Protein AF-A0A1Q7IF66-F1 (afdb_monomer_lite)

Sequence (115 aa):
MKVILLTGLPGVGKTTIINRLCTHYSTLGRGVQGITTREFREKGQRVGFKITDLATGEEGWLARKDSAAGPRVGSYHVVSEDLERIGVGALERASKGPTDIVVVDEIGPMEMTSM

Structure (mmCIF, N/CA/C/O backbone):
data_AF-A0A1Q7IF66-F1
#
_entry.id   AF-A0A1Q7IF66-F1
#
loop_
_atom_site.group_PDB
_atom_site.id
_atom_site.type_symbol
_atom_site.label_atom_id
_atom_site.label_alt_id
_atom_site.label_comp_id
_atom_site.label_asym_id
_atom_site.label_entity_id
_atom_site.label_seq_id
_atom_site.pdbx_PDB_ins_code
_atom_site.Cartn_x
_atom_site.Cartn_y
_atom_site.Cartn_z
_atom_site.occupancy
_atom_site.B_iso_or_equiv
_atom_site.auth_seq_id
_atom_site.auth_comp_id
_atom_site.auth_asym_id
_atom_site.auth_atom_id
_atom_site.pdbx_PDB_model_num
ATOM 1 N N . MET A 1 1 ? -20.537 -7.897 8.634 1.00 73.06 1 MET A N 1
ATOM 2 C CA . MET A 1 1 ? -19.597 -7.128 7.791 1.00 73.06 1 MET A CA 1
ATOM 3 C C . MET A 1 1 ? -20.252 -6.895 6.438 1.00 73.06 1 MET A C 1
ATOM 5 O O . MET A 1 1 ? -20.787 -7.847 5.886 1.00 73.06 1 MET A O 1
ATOM 9 N N . LYS A 1 2 ? -20.300 -5.654 5.944 1.00 90.56 2 LYS A N 1
ATOM 10 C CA . LYS A 1 2 ? -20.774 -5.356 4.582 1.00 90.56 2 LYS A CA 1
ATOM 11 C C . LYS A 1 2 ? -19.554 -5.091 3.709 1.00 90.56 2 LYS A C 1
ATOM 13 O O . LYS A 1 2 ? -18.692 -4.325 4.121 1.00 90.56 2 LYS A O 1
ATOM 18 N N . VAL A 1 3 ? -19.494 -5.717 2.538 1.00 91.25 3 VAL A N 1
ATOM 19 C CA . VAL A 1 3 ? -18.423 -5.496 1.559 1.00 91.25 3 VAL A CA 1
ATOM 20 C C . VAL A 1 3 ? -18.936 -4.534 0.495 1.00 91.25 3 VAL A C 1
ATOM 22 O O . VAL A 1 3 ? -20.030 -4.726 -0.034 1.00 91.25 3 VAL A O 1
ATOM 25 N N . ILE A 1 4 ? -18.157 -3.494 0.204 1.00 92.75 4 ILE A N 1
ATOM 26 C CA . ILE A 1 4 ? -18.441 -2.517 -0.848 1.00 92.75 4 ILE A CA 1
ATOM 27 C C . ILE A 1 4 ? -17.283 -2.571 -1.838 1.00 92.75 4 ILE A C 1
ATOM 29 O O . ILE A 1 4 ? -16.133 -2.401 -1.448 1.00 92.75 4 ILE A O 1
ATOM 33 N N . LEU A 1 5 ? -17.594 -2.796 -3.113 1.00 91.75 5 LEU A N 1
ATOM 34 C CA . LEU A 1 5 ? -16.611 -2.792 -4.193 1.00 91.75 5 LEU A CA 1
ATOM 35 C C . LEU A 1 5 ? -16.776 -1.520 -5.022 1.00 91.75 5 LEU A C 1
ATOM 37 O O . LEU A 1 5 ? -17.845 -1.272 -5.582 1.00 91.75 5 LEU A O 1
ATOM 41 N N . LEU A 1 6 ? -15.712 -0.722 -5.108 1.00 89.38 6 LEU A N 1
ATOM 42 C CA . LEU A 1 6 ? -15.675 0.480 -5.934 1.00 89.38 6 LEU A CA 1
ATOM 43 C C . LEU A 1 6 ? -15.030 0.158 -7.285 1.00 89.38 6 LEU A C 1
ATOM 45 O O . LEU A 1 6 ? -13.838 -0.127 -7.362 1.00 89.38 6 LEU A O 1
ATOM 49 N N . THR A 1 7 ? -15.809 0.223 -8.364 1.00 89.12 7 THR A N 1
ATOM 50 C CA . THR A 1 7 ? -15.341 -0.103 -9.721 1.00 89.12 7 THR A CA 1
ATOM 51 C C . THR A 1 7 ? -15.412 1.111 -10.646 1.00 89.12 7 THR A C 1
ATOM 53 O O . THR A 1 7 ? -16.071 2.107 -10.356 1.00 89.12 7 THR A O 1
ATOM 56 N N . GLY A 1 8 ? -14.671 1.062 -11.752 1.00 87.50 8 GLY A N 1
ATOM 57 C CA . GLY A 1 8 ? -14.621 2.134 -12.745 1.00 87.50 8 GLY A CA 1
ATOM 58 C C . GLY A 1 8 ? -13.308 2.130 -13.517 1.00 87.50 8 GLY A C 1
ATOM 59 O O . GLY A 1 8 ? -12.346 1.470 -13.113 1.00 87.50 8 GLY A O 1
ATOM 60 N N . LEU A 1 9 ? -13.247 2.891 -14.610 1.00 87.06 9 LEU A N 1
ATOM 61 C CA . LEU A 1 9 ? -12.070 2.947 -15.482 1.00 87.06 9 LEU A CA 1
ATOM 62 C C . LEU A 1 9 ? -10.791 3.375 -14.725 1.00 87.06 9 LEU A C 1
ATOM 64 O O . LEU A 1 9 ? -10.869 4.077 -13.705 1.00 87.06 9 LEU A O 1
ATOM 68 N N . PRO A 1 10 ? -9.596 2.959 -15.181 1.00 80.62 10 PRO A N 1
ATOM 69 C CA . PRO A 1 10 ? -8.333 3.475 -14.655 1.00 80.62 10 PRO A CA 1
ATOM 70 C C . PRO A 1 10 ? -8.294 5.009 -14.698 1.00 80.62 10 PRO A C 1
ATOM 72 O O . PRO A 1 10 ? -8.748 5.618 -15.662 1.00 80.62 10 PRO A O 1
ATOM 75 N N . GLY A 1 11 ? -7.784 5.643 -13.639 1.00 81.62 11 GLY A N 1
ATOM 76 C CA . GLY A 1 11 ? -7.678 7.107 -13.565 1.00 81.62 11 GLY A CA 1
ATOM 77 C C . GLY A 1 11 ? -8.977 7.870 -13.263 1.00 81.62 11 GLY A C 1
ATOM 78 O O . GLY A 1 11 ? -8.933 9.088 -13.163 1.00 81.62 11 GLY A O 1
ATOM 79 N N . VAL A 1 12 ? -10.116 7.197 -13.042 1.00 89.00 12 VAL A N 1
ATOM 80 C CA . VAL A 1 12 ? -11.408 7.864 -12.743 1.00 89.00 12 VAL A CA 1
ATOM 81 C C . VAL A 1 12 ? -11.495 8.491 -11.335 1.00 89.00 12 VAL A C 1
ATOM 83 O O . VAL A 1 12 ? -12.482 9.136 -11.005 1.00 89.00 12 VAL A O 1
ATOM 86 N N . GLY A 1 13 ? -10.475 8.305 -10.486 1.00 87.25 13 GLY A N 1
ATOM 87 C CA . GLY A 1 13 ? -10.422 8.901 -9.141 1.00 87.25 13 GLY A CA 1
ATOM 88 C C . GLY A 1 13 ? -10.877 7.997 -7.987 1.00 87.25 13 GLY A C 1
ATOM 89 O O . GLY A 1 13 ? -11.175 8.498 -6.906 1.00 87.25 13 GLY A O 1
ATOM 90 N N . LYS A 1 14 ? -10.905 6.670 -8.176 1.00 90.06 14 LYS A N 1
ATOM 91 C CA . LYS A 1 14 ? -11.268 5.694 -7.123 1.00 90.06 14 LYS A CA 1
ATOM 92 C C . LYS A 1 14 ? -10.395 5.833 -5.871 1.00 90.06 14 LYS A C 1
ATOM 94 O O . LYS A 1 14 ? -10.923 6.111 -4.800 1.00 90.06 14 LYS A O 1
ATOM 99 N N . THR A 1 15 ? -9.073 5.767 -6.033 1.00 84.50 15 THR A N 1
ATOM 100 C CA . THR A 1 15 ? -8.097 5.980 -4.950 1.00 84.50 15 THR A CA 1
ATOM 101 C C . THR A 1 15 ? -8.279 7.339 -4.272 1.00 84.50 15 THR A C 1
ATOM 103 O O . THR A 1 15 ? -8.170 7.457 -3.057 1.00 84.50 15 THR A O 1
ATOM 106 N N . THR A 1 16 ? -8.643 8.385 -5.023 1.00 88.69 16 THR A N 1
ATOM 107 C CA . THR A 1 16 ? -8.940 9.705 -4.442 1.00 88.69 16 THR A CA 1
ATOM 108 C C . THR A 1 16 ? -10.152 9.663 -3.513 1.00 88.69 16 THR A C 1
ATOM 110 O O . THR A 1 16 ? -10.113 10.259 -2.437 1.00 88.69 16 THR A O 1
ATOM 113 N N . ILE A 1 17 ? -11.225 8.971 -3.904 1.00 91.06 17 ILE A N 1
ATOM 114 C CA . ILE A 1 17 ? -12.410 8.788 -3.057 1.00 91.06 17 ILE A CA 1
ATOM 115 C C . ILE A 1 17 ? -12.053 7.960 -1.822 1.00 91.06 17 ILE A C 1
ATOM 117 O O . ILE A 1 17 ? -12.396 8.369 -0.716 1.00 91.06 17 ILE A O 1
ATOM 121 N N . ILE A 1 18 ? -11.323 6.856 -1.997 1.00 90.44 18 ILE A N 1
ATOM 122 C CA . ILE A 1 18 ? -10.868 5.996 -0.897 1.00 90.44 18 ILE A CA 1
ATOM 123 C C . ILE A 1 18 ? -10.072 6.813 0.127 1.00 90.44 18 ILE A C 1
ATOM 125 O O . ILE A 1 18 ? -10.444 6.843 1.296 1.00 90.44 18 ILE A O 1
ATOM 129 N N . ASN A 1 19 ? -9.069 7.577 -0.311 1.00 88.50 19 ASN A N 1
ATOM 130 C CA . ASN A 1 19 ? -8.264 8.417 0.579 1.00 88.50 19 ASN A CA 1
ATOM 131 C C . ASN A 1 1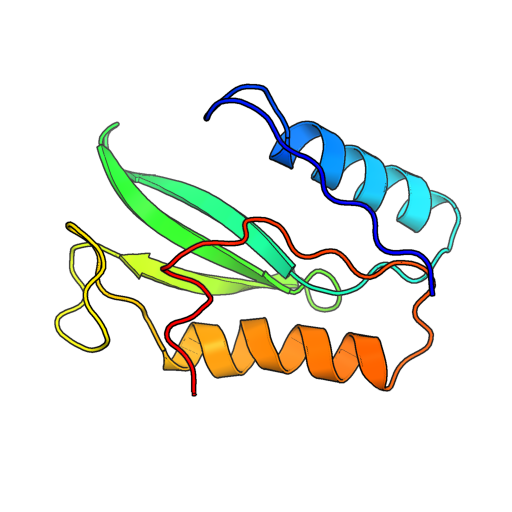9 ? -9.111 9.443 1.344 1.00 88.50 19 ASN A C 1
ATOM 133 O O . ASN A 1 19 ? -8.914 9.637 2.541 1.00 88.50 19 ASN A O 1
ATOM 137 N N . ARG A 1 20 ? -10.093 10.072 0.682 1.00 92.00 20 ARG A N 1
ATOM 138 C CA . ARG A 1 20 ? -11.018 11.009 1.341 1.00 92.00 20 ARG A CA 1
ATOM 139 C C . ARG A 1 20 ? -11.884 10.322 2.393 1.00 92.00 20 ARG A C 1
ATOM 141 O O . ARG A 1 20 ? -12.104 10.910 3.448 1.00 92.00 20 ARG A O 1
ATOM 148 N N . LEU A 1 21 ? -12.363 9.106 2.1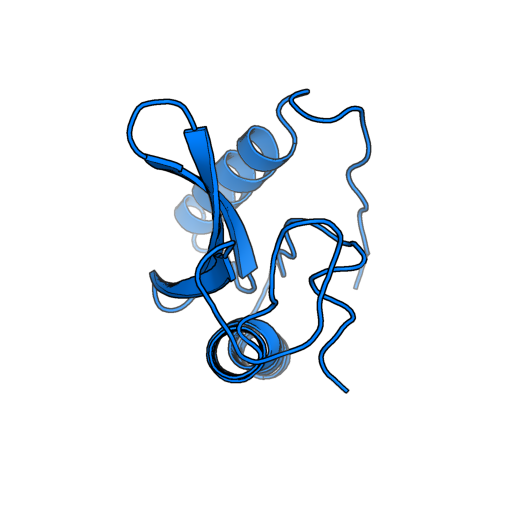23 1.00 91.75 21 LEU A N 1
ATOM 149 C CA . LEU A 1 21 ? -13.128 8.317 3.091 1.00 91.75 21 LEU A CA 1
ATOM 150 C C . LEU A 1 21 ? -12.263 7.951 4.297 1.00 91.75 21 LEU A C 1
ATOM 152 O O . LEU A 1 21 ? -12.703 8.168 5.424 1.00 91.75 21 LEU A O 1
ATOM 156 N N . CYS A 1 22 ? -11.029 7.486 4.074 1.00 90.44 22 CYS A N 1
ATOM 157 C CA . CYS A 1 22 ? -10.077 7.210 5.150 1.00 90.44 22 CYS A CA 1
ATOM 158 C C . CYS A 1 22 ? -9.892 8.443 6.035 1.00 90.44 22 CYS A C 1
ATOM 160 O O . CYS A 1 22 ? -10.139 8.377 7.234 1.00 90.44 22 CYS A O 1
ATOM 162 N N . THR A 1 23 ? -9.546 9.594 5.446 1.00 91.06 23 THR A N 1
ATOM 163 C CA . THR A 1 23 ? -9.374 10.842 6.201 1.00 91.06 23 THR A CA 1
ATOM 164 C C . THR A 1 23 ? -10.640 11.220 6.965 1.00 91.06 23 THR A C 1
ATOM 166 O O . THR A 1 23 ? -10.567 11.499 8.158 1.00 91.06 23 THR A O 1
ATOM 169 N N . HIS A 1 24 ? -11.804 11.201 6.312 1.00 94.56 24 HIS A N 1
ATOM 170 C CA . HIS A 1 24 ? -13.068 11.577 6.938 1.00 94.56 24 HIS A CA 1
ATOM 171 C C . HIS A 1 24 ? -13.379 10.718 8.170 1.00 94.56 24 HIS A C 1
ATOM 173 O O . HIS A 1 24 ? -13.627 11.251 9.250 1.00 94.56 24 HIS A O 1
ATOM 179 N N . TYR A 1 25 ? -13.315 9.394 8.048 1.00 93.62 25 TYR A N 1
ATOM 180 C CA . TYR A 1 25 ? -13.638 8.504 9.161 1.00 93.62 25 TYR A CA 1
ATOM 181 C C . TYR A 1 25 ? -12.583 8.526 10.267 1.00 93.62 25 TYR A C 1
ATOM 183 O O . TYR A 1 25 ? -12.956 8.520 11.442 1.00 93.62 25 TYR A O 1
ATOM 191 N N . SER A 1 26 ? -11.301 8.669 9.925 1.00 89.69 26 SER A N 1
ATOM 192 C CA . SER A 1 26 ? -10.252 8.877 10.925 1.00 89.69 26 SER A CA 1
ATOM 193 C C . SER A 1 26 ? -10.484 10.162 11.729 1.00 89.69 26 SER A C 1
ATOM 195 O O . SER A 1 26 ? -10.352 10.144 12.949 1.00 89.69 26 SER A O 1
ATOM 197 N N . THR A 1 27 ? -10.920 11.265 11.097 1.00 93.25 27 THR A N 1
ATOM 198 C CA . THR A 1 27 ? -11.257 12.510 11.827 1.00 93.25 27 THR A CA 1
ATOM 199 C C . THR A 1 27 ? -12.468 12.374 12.751 1.00 93.25 27 THR A C 1
ATOM 201 O O . THR A 1 27 ? -12.605 13.143 13.697 1.00 93.25 27 THR A O 1
ATOM 204 N N . LEU A 1 28 ? -13.323 11.376 12.517 1.00 95.00 28 LEU A N 1
ATOM 205 C CA . LEU A 1 28 ? -14.446 11.025 13.390 1.00 95.00 28 LEU A CA 1
ATOM 206 C C . LEU A 1 28 ? -14.055 10.025 14.493 1.00 95.00 28 LEU A C 1
ATOM 208 O O . LEU A 1 28 ? -14.933 9.529 15.199 1.00 95.00 28 LEU A O 1
ATOM 212 N N . GLY A 1 29 ? -12.766 9.696 14.628 1.00 92.31 29 GLY A N 1
ATOM 213 C CA . GLY A 1 29 ? -12.263 8.742 15.617 1.00 92.31 29 GLY A CA 1
ATOM 214 C C . GLY A 1 29 ? -12.609 7.283 15.312 1.00 92.31 29 GLY A C 1
ATOM 215 O O . GLY A 1 29 ? -12.627 6.466 16.228 1.00 92.31 29 GLY A O 1
ATOM 216 N N . ARG A 1 30 ? -12.921 6.948 14.052 1.00 93.25 30 ARG A N 1
ATOM 217 C CA . ARG A 1 30 ? -13.174 5.563 13.628 1.00 93.25 30 ARG A CA 1
ATOM 218 C C . ARG A 1 30 ? -11.870 4.837 13.327 1.00 93.25 30 ARG A C 1
ATOM 220 O O . ARG A 1 30 ? -10.953 5.419 12.750 1.00 93.25 30 ARG A O 1
ATOM 227 N N . GLY A 1 31 ? -11.817 3.554 13.669 1.00 92.00 31 GLY A N 1
ATOM 228 C CA . GLY A 1 31 ? -10.692 2.682 13.347 1.00 92.00 31 GLY A CA 1
ATOM 229 C C . GLY A 1 31 ? -10.678 2.347 11.858 1.00 92.00 31 GLY A C 1
ATOM 230 O O . GLY A 1 31 ? -11.446 1.493 11.414 1.00 92.00 31 GLY A O 1
ATOM 231 N N . VAL A 1 32 ? -9.814 3.016 11.094 1.00 94.00 32 VAL A N 1
ATOM 232 C CA . VAL A 1 32 ? -9.575 2.734 9.671 1.00 94.00 32 VAL A CA 1
ATOM 233 C C . VAL A 1 32 ? -8.253 1.985 9.540 1.00 94.00 32 VAL A C 1
ATOM 235 O O . VAL A 1 32 ? -7.210 2.509 9.921 1.00 94.00 32 VAL A O 1
ATOM 238 N N . GLN A 1 33 ? -8.294 0.765 9.010 1.00 95.38 33 GLN A N 1
ATOM 239 C CA . GLN A 1 33 ? -7.112 -0.075 8.797 1.00 95.38 33 GLN A CA 1
ATOM 240 C C . GLN A 1 33 ? -7.110 -0.689 7.395 1.00 95.38 33 GLN A C 1
ATOM 242 O O . GLN A 1 33 ? -8.089 -0.588 6.654 1.00 95.38 33 GLN A O 1
ATOM 247 N N . GLY A 1 34 ? -6.012 -1.354 7.042 1.00 94.19 34 GLY A N 1
ATOM 248 C CA . GLY A 1 34 ? -5.831 -2.028 5.763 1.00 94.19 34 GLY A CA 1
ATOM 249 C C . GLY A 1 34 ? -4.773 -1.335 4.917 1.00 94.19 34 GLY A C 1
ATOM 250 O O . GLY A 1 34 ? -3.820 -0.774 5.456 1.00 94.19 34 GLY A O 1
ATOM 251 N N . ILE A 1 35 ? -4.927 -1.395 3.599 1.00 94.69 35 ILE A N 1
ATOM 252 C CA . ILE A 1 35 ? -3.872 -1.032 2.656 1.00 94.69 35 ILE A CA 1
ATOM 253 C C . ILE A 1 35 ? -4.347 -0.055 1.596 1.00 94.69 35 ILE A C 1
ATOM 255 O O . ILE A 1 35 ? -5.493 -0.100 1.142 1.00 94.69 35 ILE A O 1
ATOM 259 N N . THR A 1 36 ? -3.426 0.797 1.162 1.00 93.12 36 THR A N 1
ATOM 260 C CA . THR A 1 36 ? -3.574 1.588 -0.059 1.00 93.12 36 THR A CA 1
ATOM 261 C C . THR A 1 36 ? -2.399 1.365 -0.993 1.00 93.12 36 THR A C 1
ATOM 263 O O . THR A 1 36 ? -1.289 1.035 -0.563 1.00 93.12 36 THR A O 1
ATOM 266 N N . THR A 1 37 ? -2.642 1.561 -2.285 1.00 90.88 37 THR A N 1
ATOM 267 C CA . THR A 1 37 ? -1.617 1.488 -3.318 1.00 90.88 37 THR A CA 1
ATOM 268 C C . THR A 1 37 ? -1.495 2.829 -4.027 1.00 90.88 37 THR A C 1
ATOM 270 O O . THR A 1 37 ? -2.426 3.635 -4.098 1.00 90.88 37 THR A O 1
ATOM 273 N N . ARG A 1 38 ? -0.299 3.126 -4.537 1.00 89.81 38 ARG A N 1
ATOM 274 C CA . ARG A 1 38 ? -0.097 4.309 -5.379 1.00 89.81 38 ARG A CA 1
ATOM 275 C C . ARG A 1 38 ? 0.904 4.051 -6.481 1.00 89.81 38 ARG A C 1
ATOM 277 O O . ARG A 1 38 ? 1.952 3.437 -6.279 1.00 89.81 38 ARG A O 1
ATOM 284 N N . GLU A 1 39 ? 0.605 4.601 -7.648 1.00 90.88 39 GLU A N 1
ATOM 285 C CA . GLU A 1 39 ? 1.532 4.615 -8.767 1.00 90.88 39 GLU A CA 1
ATOM 286 C C . GLU A 1 39 ? 2.760 5.477 -8.435 1.00 90.88 39 GLU A C 1
ATOM 288 O O . GLU A 1 39 ? 2.634 6.639 -8.039 1.00 90.88 39 GLU A O 1
ATOM 293 N N . PHE A 1 40 ? 3.956 4.923 -8.636 1.00 92.44 40 PHE A N 1
ATOM 294 C CA . PHE A 1 40 ? 5.212 5.644 -8.472 1.00 92.44 40 PHE A CA 1
ATOM 295 C C . PHE A 1 40 ? 5.868 5.904 -9.831 1.00 92.44 40 PHE A C 1
ATOM 297 O O . PHE A 1 40 ? 6.076 4.995 -10.649 1.00 92.44 40 PHE A O 1
ATOM 304 N N . ARG A 1 41 ? 6.191 7.178 -10.076 1.00 92.62 41 ARG A N 1
ATOM 305 C CA . ARG A 1 41 ? 6.815 7.657 -11.311 1.00 92.62 41 ARG A CA 1
ATOM 306 C C . ARG A 1 41 ? 8.155 8.317 -11.024 1.00 92.62 41 ARG A C 1
ATOM 308 O O . ARG A 1 41 ? 8.240 9.178 -10.157 1.00 92.62 41 ARG A O 1
ATOM 315 N N . GLU A 1 42 ? 9.153 8.002 -11.839 1.00 93.25 42 GLU A N 1
ATOM 316 C CA . GLU A 1 42 ? 10.428 8.719 -11.893 1.00 93.25 42 GLU A CA 1
ATOM 317 C C . GLU A 1 42 ? 10.617 9.297 -13.291 1.00 93.25 42 GLU A C 1
ATOM 319 O O . GLU A 1 42 ? 10.378 8.620 -14.291 1.00 93.25 42 GLU A O 1
ATOM 324 N N . LYS A 1 43 ? 11.022 10.570 -13.375 1.00 93.19 43 LYS A N 1
ATOM 325 C CA . LYS A 1 43 ? 11.249 11.273 -14.654 1.00 93.19 43 LYS A CA 1
ATOM 326 C C . LYS A 1 43 ? 10.071 11.131 -15.642 1.00 93.19 43 LYS A C 1
ATOM 328 O O . LYS A 1 43 ? 10.263 10.969 -16.842 1.00 93.19 43 LYS A O 1
ATOM 333 N N . GLY A 1 44 ? 8.840 11.151 -15.123 1.00 90.88 44 GLY A N 1
ATOM 334 C CA . GLY A 1 44 ? 7.609 11.021 -15.913 1.00 90.88 44 GLY A CA 1
ATOM 335 C C . GLY A 1 44 ? 7.243 9.593 -16.338 1.00 90.88 44 GLY A C 1
ATOM 336 O O . GLY A 1 44 ? 6.165 9.390 -16.891 1.00 90.88 44 GLY A O 1
ATOM 337 N N . GLN A 1 45 ? 8.077 8.593 -16.050 1.00 91.69 45 GLN A N 1
ATOM 338 C CA . GLN A 1 45 ? 7.804 7.196 -16.375 1.00 91.69 45 GLN A CA 1
ATOM 339 C C . GLN A 1 45 ? 7.341 6.424 -15.145 1.00 91.69 45 GLN A C 1
ATOM 341 O O . GLN A 1 45 ? 7.913 6.549 -14.066 1.00 91.69 45 GLN A O 1
ATOM 346 N N . ARG A 1 46 ? 6.325 5.572 -15.311 1.00 92.31 46 ARG A N 1
ATOM 347 C CA . ARG A 1 46 ? 5.907 4.639 -14.259 1.00 92.31 46 ARG A CA 1
ATOM 348 C C . ARG A 1 46 ? 6.967 3.568 -14.045 1.00 92.31 46 ARG A C 1
ATOM 350 O O . ARG A 1 46 ? 7.195 2.744 -14.941 1.00 92.31 46 ARG A O 1
ATOM 357 N N . VAL A 1 47 ? 7.553 3.555 -12.853 1.00 93.62 47 VAL A N 1
ATOM 358 C CA . VAL A 1 47 ? 8.593 2.594 -12.456 1.00 93.62 47 VAL A CA 1
ATOM 359 C C . VAL A 1 47 ? 8.058 1.503 -11.531 1.00 93.62 47 VAL A C 1
ATOM 361 O O . VAL A 1 47 ? 8.611 0.407 -11.516 1.00 93.62 47 VAL A O 1
ATOM 364 N 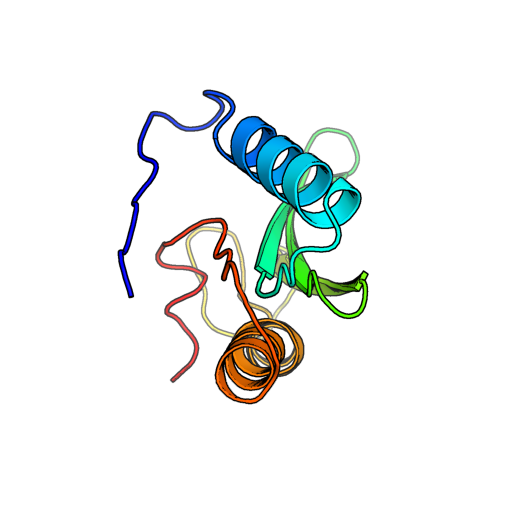N . GLY A 1 48 ? 6.930 1.737 -10.855 1.00 93.75 48 GLY A N 1
ATOM 365 C CA . GLY A 1 48 ? 6.308 0.735 -9.996 1.00 93.75 48 GLY A CA 1
ATOM 366 C C . GLY A 1 48 ? 5.069 1.232 -9.263 1.00 93.75 48 GLY A C 1
ATOM 367 O O . GLY A 1 48 ? 4.514 2.282 -9.590 1.00 93.75 48 GLY A O 1
ATOM 368 N N . PHE A 1 49 ? 4.678 0.459 -8.261 1.00 93.12 49 PHE A N 1
ATOM 369 C CA . PHE A 1 49 ? 3.550 0.683 -7.372 1.00 93.12 49 PHE A CA 1
ATOM 370 C C . PHE A 1 49 ? 4.035 0.527 -5.934 1.00 93.12 49 PHE A C 1
ATOM 372 O O . PHE A 1 49 ? 4.766 -0.414 -5.614 1.00 93.12 49 PHE A O 1
ATOM 379 N N . LYS A 1 50 ? 3.654 1.469 -5.081 1.00 94.75 50 LYS A N 1
ATOM 380 C CA . LYS A 1 50 ? 3.896 1.426 -3.640 1.00 94.75 50 LYS A CA 1
ATOM 381 C C . LYS A 1 50 ? 2.680 0.839 -2.937 1.00 94.75 50 LYS A C 1
ATOM 383 O O . LYS A 1 50 ? 1.565 1.063 -3.402 1.00 94.75 50 LYS A O 1
ATOM 388 N N . ILE A 1 51 ? 2.919 0.137 -1.836 1.00 95.25 51 ILE A N 1
ATOM 389 C CA . ILE A 1 51 ? 1.900 -0.330 -0.892 1.00 95.25 51 ILE A CA 1
ATOM 390 C C . ILE A 1 51 ? 2.133 0.354 0.452 1.00 95.25 51 ILE A C 1
ATOM 392 O O . ILE A 1 51 ? 3.283 0.498 0.875 1.00 95.25 51 ILE A O 1
ATOM 396 N N . THR A 1 52 ? 1.059 0.783 1.105 1.00 95.38 52 THR A N 1
ATOM 397 C CA . THR A 1 52 ? 1.109 1.461 2.401 1.00 95.38 52 THR A CA 1
ATOM 398 C C . THR A 1 52 ? 0.111 0.836 3.365 1.00 95.38 52 THR A C 1
ATOM 400 O O . THR A 1 52 ? -1.056 0.666 3.015 1.00 95.38 52 THR A O 1
ATOM 403 N N . ASP A 1 53 ? 0.549 0.536 4.586 1.00 95.31 53 ASP A N 1
ATOM 404 C CA . ASP A 1 53 ? -0.340 0.191 5.696 1.00 95.31 53 ASP A CA 1
ATOM 405 C C . ASP A 1 53 ? -0.947 1.464 6.299 1.00 95.31 53 ASP A C 1
ATOM 407 O O . ASP A 1 53 ? -0.234 2.352 6.769 1.00 95.31 53 ASP A O 1
ATOM 411 N N . LEU A 1 54 ? -2.276 1.540 6.324 1.00 93.25 54 LEU A N 1
ATOM 412 C CA . LEU A 1 54 ? -3.016 2.678 6.868 1.00 93.25 54 LEU A CA 1
ATOM 413 C C . LEU A 1 54 ? -2.888 2.827 8.388 1.00 93.25 54 LEU A C 1
ATOM 415 O O . LEU A 1 54 ? -3.039 3.938 8.893 1.00 93.25 54 LEU A O 1
ATOM 419 N N . ALA A 1 55 ? -2.626 1.741 9.117 1.00 91.19 55 ALA A N 1
ATOM 420 C CA . ALA A 1 55 ? -2.522 1.771 10.573 1.00 91.19 55 ALA A CA 1
ATOM 421 C C . ALA A 1 55 ? -1.171 2.325 11.046 1.00 91.19 55 ALA A C 1
ATOM 423 O O . ALA A 1 55 ? -1.114 3.070 12.024 1.00 91.19 55 ALA A O 1
ATOM 424 N N . THR A 1 56 ? -0.083 1.955 10.367 1.00 92.56 56 THR A N 1
ATOM 425 C CA . THR A 1 56 ? 1.290 2.300 10.778 1.00 92.56 56 THR A CA 1
ATOM 426 C C . THR A 1 56 ? 1.927 3.390 9.917 1.00 92.56 56 THR A C 1
ATOM 428 O O . THR A 1 56 ? 2.888 4.023 10.349 1.00 92.56 56 THR A O 1
ATOM 431 N N . GLY A 1 57 ? 1.413 3.618 8.705 1.00 93.38 57 GLY A N 1
ATOM 432 C CA . GLY A 1 57 ? 2.053 4.455 7.690 1.00 93.38 57 GLY A CA 1
ATOM 433 C C . GLY A 1 57 ? 3.264 3.794 7.025 1.00 93.38 57 GLY A C 1
ATOM 434 O O . GLY A 1 57 ? 3.960 4.448 6.249 1.00 93.38 57 GLY A O 1
ATOM 435 N N . GLU A 1 58 ? 3.536 2.521 7.322 1.00 96.81 58 GLU A N 1
ATOM 436 C CA . GLU A 1 58 ? 4.632 1.773 6.719 1.00 96.81 58 GLU A CA 1
ATOM 437 C C . GLU A 1 58 ? 4.438 1.646 5.204 1.00 96.81 58 GLU A C 1
ATOM 439 O O . GLU A 1 58 ? 3.381 1.220 4.742 1.00 96.81 58 GLU A O 1
ATOM 444 N N . GLU A 1 59 ? 5.463 2.012 4.426 1.00 97.06 59 GLU A N 1
ATOM 445 C CA . GLU A 1 59 ? 5.433 1.983 2.963 1.00 97.06 59 GLU A CA 1
ATOM 446 C C . GLU A 1 59 ? 6.527 1.065 2.403 1.00 97.06 59 GLU A C 1
ATOM 448 O O . GLU A 1 59 ? 7.693 1.137 2.791 1.00 97.06 59 GLU A O 1
ATOM 453 N N . GLY A 1 60 ? 6.156 0.256 1.414 1.00 95.81 60 GLY A N 1
ATOM 454 C CA . GLY A 1 60 ? 7.056 -0.601 0.649 1.00 95.81 60 GLY A CA 1
ATOM 455 C C . GLY A 1 60 ? 6.665 -0.635 -0.821 1.00 95.81 60 GLY A C 1
ATOM 456 O O . GLY A 1 60 ? 5.839 0.149 -1.296 1.00 95.81 60 GLY A O 1
ATOM 457 N N . TRP A 1 61 ? 7.290 -1.517 -1.582 1.00 95.06 61 TRP A N 1
ATOM 458 C CA . TRP A 1 61 ? 6.957 -1.742 -2.981 1.00 95.06 61 TRP A CA 1
ATOM 459 C C . TRP A 1 61 ? 5.923 -2.853 -3.103 1.00 95.06 61 TRP A C 1
ATOM 461 O O . TRP A 1 61 ? 6.132 -3.948 -2.614 1.00 95.06 61 TRP A O 1
ATOM 471 N N . LEU A 1 62 ? 4.830 -2.598 -3.819 1.00 94.12 62 LEU A N 1
ATOM 472 C CA . LEU A 1 62 ? 3.980 -3.682 -4.303 1.00 94.12 62 LEU A CA 1
ATOM 473 C C . LEU A 1 62 ? 4.670 -4.363 -5.487 1.00 94.12 62 LEU A C 1
ATOM 475 O O . LEU A 1 62 ? 4.891 -5.567 -5.496 1.00 94.12 62 LEU A O 1
ATOM 479 N N . ALA A 1 63 ? 5.061 -3.573 -6.489 1.00 93.75 63 ALA A N 1
ATOM 480 C CA . ALA A 1 63 ? 5.751 -4.075 -7.670 1.00 93.75 63 ALA A CA 1
ATOM 481 C C . ALA A 1 63 ? 6.620 -2.992 -8.318 1.00 93.75 63 ALA A C 1
ATOM 483 O O . ALA A 1 63 ? 6.278 -1.810 -8.280 1.00 93.75 63 ALA A O 1
ATOM 484 N N . ARG A 1 64 ? 7.730 -3.369 -8.958 1.00 94.50 64 ARG A N 1
ATOM 485 C CA . ARG A 1 64 ? 8.637 -2.434 -9.657 1.00 94.50 64 ARG A CA 1
ATOM 486 C C . ARG A 1 64 ? 9.332 -3.084 -10.856 1.00 94.50 64 ARG A C 1
ATOM 488 O O . ARG A 1 64 ? 9.426 -4.306 -10.932 1.00 94.50 64 ARG A O 1
ATOM 495 N N . LYS A 1 65 ? 9.764 -2.276 -11.831 1.00 90.38 65 LYS A N 1
ATOM 496 C CA . LYS A 1 65 ? 10.368 -2.755 -13.097 1.00 90.38 65 LYS A CA 1
ATOM 497 C C . LYS A 1 65 ? 11.785 -3.306 -12.946 1.00 90.38 65 LYS A C 1
ATOM 499 O O . LYS A 1 65 ? 12.197 -4.152 -13.725 1.00 90.38 65 LYS A O 1
ATOM 504 N N . ASP A 1 66 ? 12.530 -2.777 -11.992 1.00 82.94 66 ASP A N 1
ATOM 505 C CA . ASP A 1 66 ? 13.947 -3.042 -11.740 1.00 82.94 66 ASP A CA 1
ATOM 506 C C . ASP A 1 66 ? 14.179 -4.081 -10.633 1.00 82.94 66 ASP A C 1
ATOM 508 O O . ASP A 1 66 ? 15.322 -4.347 -10.271 1.00 82.94 66 ASP A O 1
ATOM 512 N N . SER A 1 67 ? 13.114 -4.700 -10.110 1.00 73.88 67 SER A N 1
ATOM 513 C CA . SER A 1 67 ? 13.261 -5.898 -9.281 1.00 73.88 67 SER A CA 1
ATOM 514 C C . SER A 1 67 ? 13.519 -7.105 -10.180 1.00 73.88 67 SER A C 1
ATOM 516 O O . SER A 1 67 ? 12.802 -7.317 -11.154 1.00 73.88 67 SER A O 1
ATOM 518 N N . ALA A 1 68 ? 14.535 -7.902 -9.845 1.00 68.25 68 ALA A N 1
ATOM 519 C CA . ALA A 1 68 ? 14.863 -9.147 -10.545 1.00 68.25 68 ALA A CA 1
ATOM 520 C C . ALA A 1 68 ? 14.229 -10.392 -9.892 1.00 68.25 68 ALA A C 1
ATOM 522 O O . ALA A 1 68 ? 14.375 -11.498 -10.409 1.00 68.25 68 ALA A O 1
ATOM 523 N N . ALA A 1 69 ? 13.546 -10.225 -8.757 1.00 75.94 69 ALA A N 1
ATOM 524 C CA . ALA A 1 69 ? 12.989 -11.311 -7.960 1.00 75.94 69 ALA A CA 1
ATOM 525 C C . ALA A 1 69 ? 11.475 -11.148 -7.775 1.00 75.94 69 ALA A C 1
ATOM 527 O O . ALA A 1 69 ? 10.965 -10.029 -7.684 1.00 75.94 69 ALA A O 1
ATOM 528 N N . GLY A 1 70 ? 10.780 -12.285 -7.700 1.00 84.81 70 GLY A N 1
ATOM 529 C CA . GLY A 1 70 ? 9.342 -12.367 -7.461 1.00 84.81 70 GLY A CA 1
ATOM 530 C C . GLY A 1 70 ? 8.483 -12.539 -8.724 1.00 84.81 70 GLY A C 1
ATOM 531 O O . GLY A 1 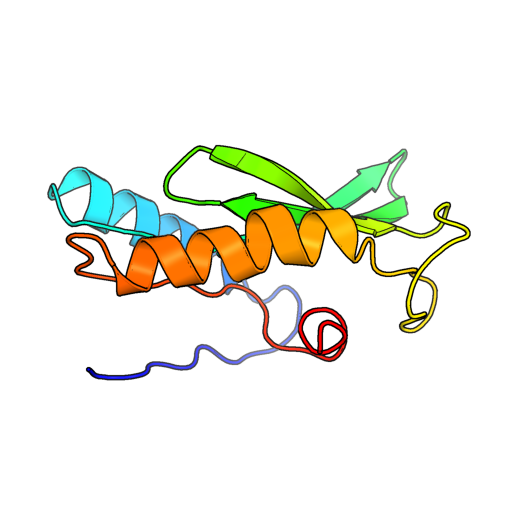70 ? 8.980 -12.421 -9.855 1.00 84.81 70 GLY A O 1
ATOM 532 N N . PRO A 1 71 ? 7.183 -12.840 -8.541 1.00 89.88 71 PRO A N 1
ATOM 533 C CA . PRO A 1 71 ? 6.227 -13.042 -9.625 1.00 89.88 71 PRO A CA 1
ATOM 534 C C . PRO A 1 71 ? 6.184 -11.856 -10.588 1.00 89.88 71 PRO A C 1
ATOM 536 O O . PRO A 1 71 ? 6.197 -10.694 -10.179 1.00 89.88 71 PRO A O 1
ATOM 539 N N . ARG A 1 72 ? 6.121 -12.145 -11.890 1.00 91.06 72 ARG A N 1
ATOM 540 C CA . ARG A 1 72 ? 6.072 -11.116 -12.931 1.00 91.06 72 ARG A CA 1
ATOM 541 C C . ARG A 1 72 ? 4.638 -10.878 -13.391 1.00 91.06 72 ARG A C 1
ATOM 543 O O . ARG A 1 72 ? 3.988 -11.796 -13.883 1.00 91.06 72 ARG A O 1
ATOM 550 N N . VAL A 1 73 ? 4.193 -9.624 -13.338 1.00 88.31 73 VAL A N 1
ATOM 551 C CA . VAL A 1 73 ? 2.900 -9.167 -13.864 1.00 88.31 73 VAL A CA 1
ATOM 552 C C . VAL A 1 73 ? 3.147 -8.058 -14.888 1.00 88.31 73 VAL A C 1
ATOM 554 O O . VAL A 1 73 ? 3.504 -6.922 -14.563 1.00 88.31 73 VAL A O 1
ATOM 557 N N . GLY A 1 74 ? 2.998 -8.397 -16.171 1.00 89.50 74 GLY A N 1
ATOM 558 C CA . GLY A 1 74 ? 3.331 -7.501 -17.280 1.00 89.50 74 GLY A CA 1
ATOM 559 C C . GLY A 1 74 ? 4.817 -7.118 -17.288 1.00 89.50 74 GLY A C 1
ATOM 560 O O . GLY A 1 74 ? 5.698 -7.960 -17.479 1.00 89.50 74 GLY A O 1
ATOM 561 N N . SER A 1 75 ? 5.102 -5.827 -17.105 1.00 90.19 75 SER A N 1
ATOM 562 C CA . SER A 1 75 ? 6.470 -5.286 -17.040 1.00 90.19 75 SER A CA 1
ATOM 563 C C . SER A 1 75 ? 7.012 -5.136 -15.616 1.00 90.19 75 SER A C 1
ATOM 565 O O . SER A 1 75 ? 8.099 -4.589 -15.460 1.00 90.19 75 SER A O 1
ATOM 567 N N . TYR A 1 76 ? 6.263 -5.550 -14.592 1.00 92.62 76 TYR A N 1
ATOM 568 C CA . TYR A 1 76 ? 6.609 -5.332 -13.188 1.00 92.62 76 TYR A CA 1
ATOM 569 C C . TYR A 1 76 ? 6.839 -6.663 -12.477 1.00 92.62 76 TYR A C 1
ATOM 571 O O . TYR A 1 76 ? 6.158 -7.649 -12.763 1.00 92.62 76 TYR A O 1
ATOM 579 N N . HIS A 1 77 ? 7.776 -6.670 -11.537 1.00 93.81 77 HIS A N 1
ATOM 580 C CA . HIS A 1 77 ? 7.998 -7.771 -10.609 1.00 93.81 77 HIS A CA 1
ATOM 581 C C . HIS A 1 77 ? 7.423 -7.401 -9.244 1.00 93.81 77 HIS A C 1
ATOM 583 O O . HIS A 1 77 ? 7.702 -6.309 -8.740 1.00 93.81 77 HIS A O 1
ATOM 589 N N . VAL A 1 78 ? 6.604 -8.290 -8.681 1.00 93.06 78 VAL A N 1
ATOM 590 C CA . VAL A 1 78 ? 6.003 -8.127 -7.354 1.00 93.06 78 VAL A CA 1
ATOM 591 C C . VAL A 1 78 ? 7.075 -8.325 -6.288 1.00 93.06 78 VAL A C 1
ATOM 593 O O . VAL A 1 78 ? 7.801 -9.322 -6.293 1.00 93.06 78 VAL A O 1
ATOM 596 N N . VAL A 1 79 ? 7.167 -7.379 -5.357 1.00 94.00 79 VAL A N 1
ATOM 597 C CA . VAL A 1 79 ? 8.077 -7.465 -4.211 1.00 94.00 79 VAL A CA 1
ATOM 598 C C . VAL A 1 79 ? 7.347 -8.220 -3.103 1.00 94.00 79 VAL A C 1
ATOM 600 O O . VAL A 1 79 ? 6.729 -7.633 -2.223 1.00 94.00 79 VAL A O 1
ATOM 603 N N . SER A 1 80 ? 7.380 -9.551 -3.200 1.00 92.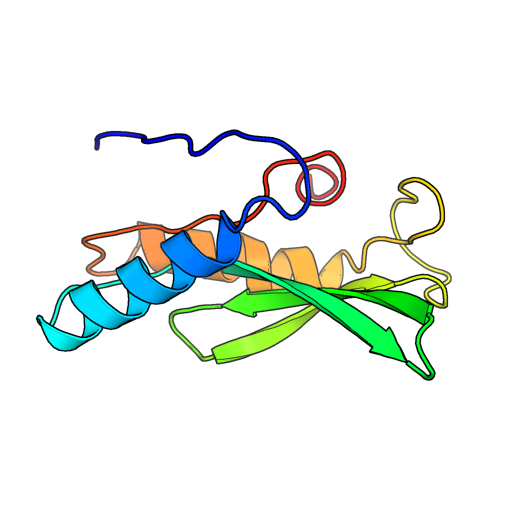00 80 SER A N 1
ATOM 604 C CA . SER A 1 80 ? 6.576 -10.448 -2.348 1.00 92.00 80 SER A CA 1
ATOM 605 C C . SER A 1 80 ? 6.840 -10.249 -0.852 1.00 92.00 80 SER A C 1
ATOM 607 O O . SER A 1 80 ? 5.921 -10.353 -0.054 1.00 92.00 80 SER A O 1
ATOM 609 N N . GLU A 1 81 ? 8.076 -9.914 -0.472 1.00 93.31 81 GLU A N 1
ATOM 610 C CA . GLU A 1 81 ? 8.432 -9.619 0.921 1.00 93.31 81 GLU A CA 1
ATOM 611 C C . GLU A 1 81 ? 7.663 -8.410 1.472 1.00 93.31 81 GLU A C 1
ATOM 613 O O . GLU A 1 81 ? 7.114 -8.472 2.570 1.00 93.31 81 GLU A O 1
ATOM 618 N N . ASP A 1 82 ? 7.574 -7.328 0.696 1.00 94.94 82 ASP A N 1
ATOM 619 C CA . ASP A 1 82 ? 6.822 -6.133 1.080 1.00 94.94 82 ASP A CA 1
ATOM 620 C C . ASP A 1 82 ? 5.310 -6.395 1.030 1.00 94.94 82 ASP A C 1
ATOM 622 O O . ASP A 1 82 ? 4.586 -5.941 1.916 1.00 94.94 82 ASP A O 1
ATOM 626 N N . LEU A 1 83 ? 4.827 -7.160 0.043 1.00 93.50 83 LEU A N 1
ATOM 627 C CA . LEU A 1 83 ? 3.419 -7.565 -0.034 1.00 93.50 83 LEU A CA 1
ATOM 628 C C . LEU A 1 83 ? 2.996 -8.396 1.187 1.00 93.50 83 LEU A C 1
ATOM 630 O O . LEU A 1 83 ? 1.936 -8.149 1.752 1.00 93.50 83 LEU A O 1
ATOM 634 N N . GLU A 1 84 ? 3.824 -9.335 1.632 1.00 94.12 84 GLU A N 1
ATOM 635 C CA . GLU A 1 84 ? 3.540 -10.151 2.813 1.00 94.12 84 GLU A CA 1
ATOM 636 C C . GLU A 1 84 ? 3.591 -9.298 4.086 1.00 94.12 84 GLU A C 1
ATOM 638 O O . GLU A 1 84 ? 2.628 -9.176 4.844 1.00 94.12 84 GLU A O 1
ATOM 643 N N . ARG A 1 85 ? 4.719 -8.621 4.299 1.00 95.69 85 ARG A N 1
ATOM 644 C CA . ARG A 1 85 ? 4.992 -7.878 5.529 1.00 95.69 85 ARG A CA 1
ATOM 645 C C . ARG A 1 85 ? 4.035 -6.704 5.736 1.00 95.69 85 ARG A C 1
ATOM 647 O O . ARG A 1 85 ? 3.558 -6.494 6.853 1.00 95.69 85 ARG A O 1
ATOM 654 N N . ILE A 1 86 ? 3.761 -5.942 4.677 1.00 96.25 86 ILE A N 1
ATOM 655 C CA . ILE A 1 86 ? 2.899 -4.754 4.730 1.00 96.25 86 ILE A CA 1
ATOM 656 C C . ILE A 1 86 ? 1.468 -5.138 4.388 1.00 96.25 86 ILE A C 1
ATOM 658 O O . ILE A 1 86 ? 0.561 -4.827 5.153 1.00 96.25 86 ILE A O 1
ATOM 662 N N . GLY A 1 87 ? 1.264 -5.816 3.258 1.00 94.44 87 GLY A N 1
ATOM 663 C CA . GLY A 1 87 ? -0.059 -6.148 2.743 1.00 94.44 87 GLY A CA 1
ATOM 664 C C . GLY A 1 87 ? -0.820 -7.101 3.653 1.00 94.44 87 GLY A C 1
ATOM 665 O O . GLY A 1 87 ? -1.808 -6.716 4.283 1.00 94.44 87 GLY A O 1
ATOM 666 N N . VAL A 1 88 ? -0.327 -8.335 3.765 1.00 94.38 88 VAL A N 1
ATOM 667 C CA . VAL A 1 88 ? -0.929 -9.361 4.632 1.00 94.38 88 VAL A CA 1
ATOM 668 C C . VAL A 1 88 ? -0.886 -8.908 6.091 1.00 94.38 88 VAL A C 1
ATOM 670 O O . VAL A 1 88 ? -1.907 -8.957 6.779 1.00 94.38 88 VAL A O 1
ATOM 673 N N . GLY A 1 89 ? 0.240 -8.346 6.540 1.00 95.31 89 GLY A N 1
ATOM 674 C CA . GLY A 1 89 ? 0.382 -7.806 7.893 1.00 95.31 89 GLY A CA 1
ATOM 675 C C . GLY A 1 89 ? -0.681 -6.763 8.271 1.00 95.31 89 GLY A C 1
ATOM 676 O O . GLY A 1 89 ? -1.225 -6.818 9.377 1.00 95.31 89 GLY A O 1
ATOM 677 N N . ALA A 1 90 ? -1.022 -5.834 7.374 1.00 95.38 90 ALA A N 1
ATOM 678 C CA . ALA A 1 90 ? -2.062 -4.834 7.620 1.00 95.38 90 ALA A CA 1
ATOM 679 C C . ALA A 1 90 ? -3.461 -5.459 7.701 1.00 95.38 90 ALA A C 1
ATOM 681 O O . ALA A 1 90 ? -4.257 -5.077 8.561 1.00 95.38 90 ALA A O 1
ATOM 682 N N . LEU A 1 91 ? -3.762 -6.448 6.854 1.00 94.00 91 LEU A N 1
ATOM 683 C CA . LEU A 1 91 ? -5.042 -7.163 6.895 1.00 94.00 91 LEU A CA 1
ATOM 684 C C . LEU A 1 91 ? -5.185 -8.005 8.167 1.00 94.00 91 LEU A C 1
ATOM 686 O O . LEU A 1 91 ? -6.252 -8.017 8.785 1.00 94.00 91 LEU A O 1
ATOM 690 N N . GLU A 1 92 ? -4.111 -8.653 8.620 1.00 94.75 92 GLU A N 1
ATOM 691 C CA . GLU A 1 92 ? -4.117 -9.365 9.896 1.00 94.75 92 GLU A CA 1
ATOM 692 C C . GLU A 1 92 ? -4.344 -8.426 11.084 1.00 94.75 92 GLU A C 1
ATOM 694 O O . GLU A 1 92 ? -5.137 -8.738 11.977 1.00 94.75 92 GLU A O 1
ATOM 699 N N . ARG A 1 93 ? -3.667 -7.269 11.101 1.00 93.38 93 ARG A N 1
ATOM 700 C CA . ARG A 1 93 ? -3.876 -6.230 12.122 1.00 93.38 93 ARG A CA 1
ATOM 701 C C . ARG A 1 93 ? -5.322 -5.749 12.122 1.00 93.38 93 ARG A C 1
ATOM 703 O O . ARG A 1 93 ? -5.947 -5.701 13.184 1.00 93.38 93 ARG A O 1
ATOM 710 N N . ALA A 1 94 ? -5.874 -5.485 10.940 1.00 93.69 94 ALA A N 1
ATOM 711 C CA . ALA A 1 94 ? -7.261 -5.078 10.774 1.00 93.69 94 ALA A CA 1
ATOM 712 C C . ALA A 1 94 ? -8.247 -6.132 11.311 1.00 93.69 94 ALA A C 1
ATOM 714 O O . ALA A 1 94 ? -9.252 -5.766 11.919 1.00 93.69 94 ALA A O 1
ATOM 715 N N . SER A 1 95 ? -7.943 -7.425 11.144 1.00 91.94 95 SER A N 1
ATOM 716 C CA . SER A 1 95 ? -8.780 -8.527 11.637 1.00 91.94 95 SER A CA 1
ATOM 717 C C . SER A 1 95 ? -8.696 -8.752 13.151 1.00 91.94 95 SER A C 1
ATOM 719 O O . SER A 1 95 ? -9.627 -9.324 13.717 1.00 91.94 95 SER A O 1
ATOM 721 N N . LYS A 1 96 ? -7.583 -8.388 13.798 1.00 90.75 96 LYS A N 1
ATOM 722 C CA . LYS A 1 96 ? -7.339 -8.647 15.230 1.00 90.75 96 LYS A CA 1
ATOM 723 C C . LYS A 1 96 ? -7.620 -7.421 16.112 1.00 90.75 96 LYS A C 1
ATOM 725 O O . LYS A 1 96 ? -7.892 -7.581 17.299 1.00 90.75 96 LYS A O 1
ATOM 730 N N . GLY A 1 97 ? -7.525 -6.210 15.559 1.00 84.12 97 GLY A N 1
ATOM 731 C CA . GLY A 1 97 ? -7.691 -4.945 16.280 1.00 84.12 97 GLY A CA 1
ATOM 732 C C . GLY A 1 97 ? -9.106 -4.345 16.220 1.00 84.12 97 GLY A C 1
ATOM 733 O O . GLY A 1 97 ? -9.967 -4.842 15.493 1.00 84.12 97 GLY A O 1
ATOM 734 N N . PRO A 1 98 ? -9.360 -3.252 16.968 1.00 85.44 98 PRO A N 1
ATOM 735 C CA . PRO A 1 98 ? -10.607 -2.498 16.877 1.00 85.44 98 PRO A CA 1
ATOM 736 C C . PRO A 1 98 ? -10.678 -1.765 15.530 1.00 85.44 98 PRO A C 1
ATOM 738 O O . PRO A 1 98 ? -10.089 -0.699 15.352 1.00 85.44 98 PRO A O 1
ATOM 741 N N . THR A 1 99 ? -11.394 -2.355 14.576 1.00 91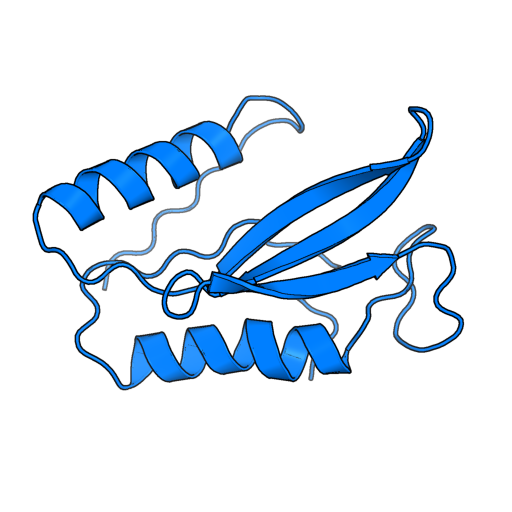.50 99 THR A N 1
ATOM 742 C CA . THR A 1 99 ? -11.505 -1.841 13.207 1.00 91.50 99 THR A CA 1
ATOM 743 C C . THR A 1 99 ? -12.964 -1.636 12.830 1.00 91.50 99 THR A C 1
ATOM 745 O O . THR A 1 99 ? -13.748 -2.584 12.811 1.00 91.50 99 THR A O 1
ATOM 748 N N . ASP A 1 100 ? -13.321 -0.398 12.490 1.00 93.50 100 ASP A N 1
ATOM 749 C CA . ASP A 1 100 ? -14.638 -0.052 11.951 1.00 93.50 100 ASP A CA 1
ATOM 750 C C . ASP A 1 100 ? -14.669 -0.218 10.423 1.00 93.50 100 ASP A C 1
ATOM 752 O O . ASP A 1 100 ? -15.688 -0.616 9.853 1.00 93.50 100 ASP A O 1
ATOM 756 N N . ILE A 1 101 ? -13.556 0.113 9.752 1.00 94.00 101 ILE A N 1
ATOM 757 C CA . ILE A 1 101 ? -13.434 0.126 8.291 1.00 94.00 101 ILE A CA 1
ATOM 758 C C . ILE A 1 101 ? -12.111 -0.517 7.882 1.00 94.00 101 ILE A C 1
ATOM 760 O O . ILE A 1 101 ? -11.038 -0.064 8.281 1.00 94.00 101 ILE A O 1
ATOM 764 N N . VAL A 1 102 ? -12.205 -1.543 7.037 1.00 94.94 102 VAL A N 1
ATOM 765 C CA . VAL A 1 102 ? -11.057 -2.135 6.347 1.00 94.94 102 VAL A CA 1
ATOM 766 C C . VAL A 1 102 ? -11.035 -1.613 4.919 1.00 94.94 102 VAL A C 1
ATOM 768 O O . VAL A 1 102 ? -12.032 -1.720 4.202 1.00 94.94 102 VAL A O 1
ATOM 771 N N . VAL A 1 103 ? -9.903 -1.057 4.512 1.00 94.00 103 VAL A N 1
ATOM 772 C CA . VAL A 1 103 ? -9.666 -0.575 3.155 1.00 94.00 103 VAL A CA 1
ATOM 773 C C . VAL A 1 103 ? -8.674 -1.495 2.469 1.00 94.00 103 VAL A C 1
ATOM 775 O O . VAL A 1 103 ? -7.644 -1.852 3.029 1.00 94.00 103 VAL A O 1
ATOM 778 N N . VAL A 1 104 ? -9.006 -1.874 1.244 1.00 92.19 104 VAL A N 1
ATOM 779 C CA . VAL A 1 104 ? -8.110 -2.576 0.331 1.00 92.19 104 VAL A CA 1
ATOM 780 C C . VAL A 1 104 ? -8.199 -1.805 -0.975 1.00 92.19 104 VAL A C 1
ATOM 782 O O . VAL A 1 104 ? -9.215 -1.898 -1.668 1.00 92.19 104 VAL A O 1
ATOM 785 N N . ASP A 1 105 ? -7.219 -0.941 -1.237 1.00 87.38 105 ASP A N 1
ATOM 786 C CA . ASP A 1 105 ? -7.116 -0.290 -2.545 1.00 87.38 105 ASP A CA 1
ATOM 787 C C . ASP A 1 105 ? -6.454 -1.229 -3.546 1.00 87.38 105 ASP A C 1
ATOM 789 O O . ASP A 1 105 ? -5.496 -1.909 -3.198 1.00 87.38 105 ASP A O 1
ATOM 793 N N . GLU A 1 106 ? -6.981 -1.193 -4.768 1.00 78.19 106 GLU A N 1
ATOM 794 C CA . GLU A 1 106 ? -6.676 -2.093 -5.879 1.00 78.19 106 GLU A CA 1
ATOM 795 C C . GLU A 1 106 ? -6.863 -3.594 -5.541 1.00 78.19 106 GLU A C 1
ATOM 797 O O . GLU A 1 106 ? -6.461 -4.129 -4.515 1.00 78.19 106 GLU A O 1
ATOM 802 N N . ILE A 1 107 ? -7.614 -4.286 -6.402 1.00 75.88 107 ILE A N 1
ATOM 803 C CA . ILE A 1 107 ? -7.753 -5.744 -6.355 1.00 75.88 107 ILE A CA 1
ATOM 804 C C . ILE A 1 107 ? -7.492 -6.225 -7.772 1.00 75.88 107 ILE A C 1
ATOM 806 O O . ILE A 1 107 ? -8.289 -5.988 -8.686 1.00 75.88 107 ILE A O 1
ATOM 810 N N . GLY A 1 108 ? -6.357 -6.874 -7.966 1.00 80.19 108 GLY A N 1
ATOM 811 C CA . GLY A 1 108 ? -5.880 -7.291 -9.264 1.00 80.19 108 GLY A CA 1
ATOM 812 C C . GLY A 1 108 ? -4.755 -8.319 -9.191 1.00 80.19 108 GLY A C 1
ATOM 813 O O . GLY A 1 108 ? -4.354 -8.771 -8.119 1.00 80.19 108 GLY A O 1
ATOM 814 N N . PRO A 1 109 ? -4.216 -8.706 -10.360 1.00 79.56 109 PRO A N 1
ATOM 815 C CA . PRO A 1 109 ? -3.247 -9.791 -10.445 1.00 79.56 109 PRO A CA 1
ATOM 816 C C . PRO A 1 109 ? -1.974 -9.567 -9.629 1.00 79.56 109 PRO A C 1
ATOM 818 O O . PRO A 1 109 ? -1.313 -10.545 -9.325 1.00 79.56 109 PRO A O 1
ATOM 821 N N . MET A 1 110 ? -1.614 -8.317 -9.308 1.00 80.19 110 MET A N 1
ATOM 822 C CA . MET A 1 110 ? -0.414 -8.006 -8.524 1.00 80.19 110 MET A CA 1
ATOM 823 C C . MET A 1 110 ? -0.590 -8.296 -7.029 1.00 80.19 110 MET A C 1
ATOM 825 O O . MET A 1 110 ? 0.342 -8.821 -6.432 1.00 80.19 110 MET A O 1
ATOM 829 N N . GLU A 1 111 ? -1.751 -8.009 -6.424 1.00 74.19 111 GLU A N 1
ATOM 830 C CA . GLU A 1 111 ? -1.978 -8.347 -5.007 1.00 74.19 111 GLU A CA 1
ATOM 831 C C . GLU A 1 111 ? -2.251 -9.844 -4.798 1.00 74.19 111 GLU A C 1
ATOM 833 O O . GLU A 1 111 ? -2.053 -10.364 -3.705 1.00 74.19 111 GLU A O 1
ATOM 838 N N . MET A 1 112 ? -2.677 -10.561 -5.843 1.00 79.81 112 MET A N 1
ATOM 839 C CA . MET A 1 112 ? -3.035 -11.984 -5.768 1.00 79.81 112 MET A CA 1
ATOM 840 C C . MET A 1 112 ? -1.851 -12.947 -5.964 1.00 79.81 112 MET A C 1
ATOM 842 O O . MET A 1 112 ? -2.067 -14.141 -6.163 1.00 79.81 112 MET A O 1
ATOM 846 N N . THR A 1 113 ? -0.606 -12.458 -5.964 1.00 73.62 113 THR A N 1
ATOM 847 C CA . THR A 1 113 ? 0.570 -13.322 -6.173 1.00 73.62 113 THR A CA 1
ATOM 848 C C . THR A 1 113 ? 1.196 -13.867 -4.892 1.00 73.62 113 THR A C 1
ATOM 850 O O . THR A 1 113 ? 2.075 -14.721 -4.996 1.00 73.62 113 THR A O 1
ATOM 853 N N . SER A 1 114 ? 0.789 -13.382 -3.716 1.00 58.94 114 SER A N 1
ATOM 854 C CA . SER A 1 114 ? 1.133 -14.026 -2.442 1.00 58.94 114 SER A CA 1
ATOM 855 C C . SER A 1 114 ? 0.215 -15.232 -2.221 1.00 58.94 114 SER A C 1
ATOM 857 O O . SER A 1 114 ? -1.002 -15.118 -2.377 1.00 58.94 114 SER A O 1
ATOM 859 N N . MET A 1 115 ? 0.810 -16.382 -1.894 1.00 43.59 115 MET A N 1
ATOM 860 C CA . MET A 1 115 ? 0.140 -17.622 -1.484 1.00 43.59 115 MET A CA 1
ATOM 861 C C . MET A 1 115 ? 0.686 -18.078 -0.141 1.00 43.59 115 MET A C 1
ATOM 863 O O . MET A 1 115 ? 1.930 -18.059 -0.004 1.00 43.59 115 MET A O 1
#

Radius of gyration: 14.34 Å; chains: 1; bounding box: 36×30×34 Å

pLDDT: mean 89.55, std 7.8, range [43.59, 97.06]

Secondary structure (DSSP, 8-state):
---------TTSSHHHHHHHHHHHHHHTT--EEEEEEEEEEETTEEEEEEEEETTT--EEEEEETT--SS-EETTEEE-HHHIIIIIIHHHHHHHHS--SEEEE---STTGGG--

Foldseek 3Di:
DDDDDDDDDPPPCPLVVVVVVLVVCVVVVAAEWAKDKDFDDDPNHGFAMKIATPVPRDIDGQWGQPDPDADDDPNIHGPQVCLVCRHVVRVVCCVPDRHPHYDDYDDDPSSPRHD